Protein AF-A0A1X2FJM4-F1 (afdb_monomer)

Secondary structure (DSSP, 8-state):
-HHHHHTT--HHHHHHHTT--HHHHHHHHHHTT--THHHHHHHHHHHHHHHHHHHHHHHHH---HHHHHHHHHHHH-TTS-HHHHHHHSSS---HHHHHHHHHHHHHHHHHHHTTTS------------------PPP------------------

Nearest PDB structures (foldseek):
  8dy9-assembly1_I  TM=7.113E-01  e=1.008E-02  Streptomyces venezuelae
  2rn7-assembly1_A  TM=3.294E-01  e=8.136E+00  Shigella flexneri

Structure (mmCIF, N/CA/C/O backbone):
data_AF-A0A1X2FJM4-F1
#
_entry.id   AF-A0A1X2FJM4-F1
#
loop_
_atom_site.group_PDB
_atom_site.id
_atom_site.type_symbol
_atom_site.label_atom_id
_atom_site.label_alt_id
_atom_site.label_comp_id
_atom_site.label_asym_id
_atom_site.label_entity_id
_atom_site.label_seq_id
_atom_site.pdbx_PDB_ins_code
_atom_site.Cartn_x
_atom_site.Cartn_y
_atom_site.Cartn_z
_atom_site.occupancy
_atom_site.B_iso_or_equiv
_atom_site.auth_seq_id
_atom_site.auth_comp_id
_atom_site.auth_asym_id
_atom_site.auth_atom_id
_atom_site.pdbx_PDB_model_num
ATOM 1 N N . MET A 1 1 ? 23.606 -12.110 -12.230 1.00 69.31 1 MET A N 1
ATOM 2 C CA . MET A 1 1 ? 22.850 -10.840 -12.335 1.00 69.31 1 MET A CA 1
ATOM 3 C C . MET A 1 1 ? 21.443 -11.066 -12.878 1.00 69.31 1 MET A C 1
ATOM 5 O O . MET A 1 1 ? 20.505 -10.653 -12.218 1.00 69.31 1 MET A O 1
ATOM 9 N N . TYR A 1 2 ? 21.285 -11.746 -14.020 1.00 72.81 2 TYR A N 1
ATOM 10 C CA . TYR A 1 2 ? 19.978 -12.058 -14.617 1.00 72.81 2 TYR A CA 1
ATOM 11 C C . TYR A 1 2 ? 19.104 -12.988 -13.753 1.00 72.81 2 TYR A C 1
ATOM 13 O O . TYR A 1 2 ? 18.036 -12.581 -13.318 1.00 72.81 2 TYR A O 1
ATOM 21 N N . HIS A 1 3 ? 19.635 -14.151 -13.362 1.00 78.44 3 HIS A N 1
ATOM 22 C CA . HIS A 1 3 ? 18.968 -15.087 -12.441 1.00 78.44 3 HIS A CA 1
ATOM 23 C C . HIS A 1 3 ? 18.538 -14.430 -11.112 1.00 78.44 3 HIS A C 1
ATOM 25 O O . HIS A 1 3 ? 17.567 -14.827 -10.480 1.00 78.44 3 HIS A O 1
ATOM 31 N N . GLU A 1 4 ? 19.255 -13.397 -10.658 1.00 78.69 4 GLU A N 1
ATOM 32 C CA . GLU A 1 4 ? 18.885 -12.667 -9.441 1.00 78.69 4 GLU A CA 1
ATOM 33 C C . GLU A 1 4 ? 17.671 -11.763 -9.645 1.00 78.69 4 GLU A C 1
ATOM 35 O O . GLU A 1 4 ? 16.835 -11.632 -8.753 1.00 78.69 4 GLU A O 1
ATOM 40 N N . TYR A 1 5 ? 17.573 -11.158 -10.825 1.00 76.50 5 TYR A N 1
ATOM 41 C CA . TYR A 1 5 ? 16.418 -10.371 -11.221 1.00 76.50 5 TYR A CA 1
ATOM 42 C C . TYR A 1 5 ? 15.185 -11.260 -11.409 1.00 76.50 5 TYR A C 1
ATOM 44 O O . TYR A 1 5 ? 14.123 -10.923 -10.893 1.00 76.50 5 TYR A O 1
ATOM 52 N N . GLU A 1 6 ? 15.344 -12.427 -12.042 1.00 73.75 6 GLU A N 1
ATOM 53 C CA . GLU A 1 6 ? 14.284 -13.442 -12.153 1.00 73.75 6 GLU A CA 1
ATOM 54 C C . GLU A 1 6 ? 13.845 -13.979 -10.785 1.00 73.75 6 GLU A C 1
ATOM 56 O O . GLU A 1 6 ? 12.656 -14.148 -10.546 1.00 73.75 6 GLU A O 1
ATOM 61 N N . SER A 1 7 ? 14.775 -14.136 -9.835 1.00 72.12 7 SER A N 1
ATOM 62 C CA . SER A 1 7 ? 14.447 -14.495 -8.445 1.00 72.12 7 SER A CA 1
ATOM 63 C C . SER A 1 7 ? 13.785 -13.365 -7.635 1.00 72.12 7 SER A C 1
ATOM 65 O O . SER A 1 7 ? 13.557 -13.513 -6.436 1.00 72.12 7 SER A O 1
ATOM 67 N N . GLY A 1 8 ? 13.503 -12.216 -8.260 1.00 69.19 8 GLY A N 1
ATOM 68 C CA . GLY A 1 8 ? 12.764 -11.106 -7.659 1.00 69.19 8 GLY A CA 1
ATOM 69 C C . GLY A 1 8 ? 13.606 -10.036 -6.955 1.00 69.19 8 GLY A C 1
ATOM 70 O O . GLY A 1 8 ? 13.024 -9.134 -6.343 1.00 69.19 8 GLY A O 1
ATOM 71 N N . ARG A 1 9 ? 14.947 -10.069 -7.038 1.00 77.75 9 ARG A N 1
ATOM 72 C CA . ARG A 1 9 ? 15.787 -9.003 -6.456 1.00 77.75 9 ARG A CA 1
ATOM 73 C C . ARG A 1 9 ? 15.637 -7.692 -7.213 1.00 77.75 9 ARG A C 1
ATOM 75 O O . ARG A 1 9 ? 15.537 -7.644 -8.440 1.00 77.75 9 ARG A O 1
ATOM 82 N N . THR A 1 10 ? 15.678 -6.590 -6.472 1.00 78.38 10 THR A N 1
ATOM 83 C CA . THR A 1 10 ? 15.557 -5.251 -7.046 1.00 78.38 10 THR A CA 1
ATOM 84 C C . THR A 1 10 ? 16.823 -4.839 -7.792 1.00 78.38 10 THR A C 1
ATOM 86 O O . THR A 1 10 ? 17.932 -5.246 -7.453 1.00 78.38 10 THR A O 1
ATOM 89 N N . ILE A 1 11 ? 16.681 -3.928 -8.759 1.00 80.75 11 ILE A N 1
ATOM 90 C CA . ILE A 1 11 ? 17.827 -3.282 -9.414 1.00 80.75 11 ILE A CA 1
ATOM 91 C C . ILE A 1 11 ? 18.768 -2.650 -8.380 1.00 80.75 11 ILE A C 1
ATOM 93 O O . ILE A 1 11 ? 19.976 -2.718 -8.560 1.00 80.75 11 ILE A O 1
ATOM 97 N N . ALA A 1 12 ? 18.243 -2.087 -7.285 1.00 79.12 12 ALA A N 1
ATOM 98 C CA . ALA A 1 12 ? 19.047 -1.495 -6.218 1.00 79.12 12 ALA A CA 1
ATOM 99 C C . ALA A 1 12 ? 19.814 -2.544 -5.391 1.00 79.12 12 ALA A C 1
ATOM 101 O O . ALA A 1 12 ? 20.960 -2.315 -5.016 1.00 79.12 12 ALA A O 1
ATOM 102 N N . GLU A 1 13 ? 19.213 -3.702 -5.124 1.00 81.56 13 GLU A N 1
ATOM 103 C CA . GLU A 1 13 ? 19.857 -4.820 -4.419 1.00 81.56 13 GLU A CA 1
ATOM 104 C C . GLU A 1 13 ? 20.921 -5.485 -5.284 1.00 81.56 13 GLU A C 1
ATOM 106 O O . GLU A 1 13 ? 22.024 -5.755 -4.814 1.00 81.56 13 GLU A O 1
ATOM 111 N N . ILE A 1 14 ? 20.614 -5.689 -6.564 1.00 86.62 14 ILE A N 1
ATOM 112 C CA . ILE A 1 14 ? 21.559 -6.182 -7.563 1.00 86.62 14 ILE A CA 1
ATOM 113 C C . ILE A 1 14 ? 22.710 -5.177 -7.703 1.00 86.62 14 ILE A C 1
ATOM 115 O O . ILE A 1 14 ? 23.875 -5.557 -7.628 1.00 86.62 14 ILE A O 1
ATOM 119 N N . ALA A 1 15 ? 22.405 -3.885 -7.822 1.00 88.31 15 ALA A N 1
ATOM 120 C CA . ALA A 1 15 ? 23.393 -2.812 -7.849 1.00 88.31 15 ALA A CA 1
ATOM 121 C C . ALA A 1 15 ? 24.293 -2.843 -6.607 1.00 88.31 15 ALA A C 1
ATOM 123 O O . ALA A 1 15 ? 25.513 -2.834 -6.740 1.00 88.31 15 ALA A O 1
ATOM 124 N N . ARG A 1 16 ? 23.720 -2.997 -5.409 1.00 89.38 16 ARG A N 1
ATOM 125 C CA . ARG A 1 16 ? 24.480 -3.107 -4.158 1.00 89.38 16 ARG A CA 1
ATOM 126 C C . ARG A 1 16 ? 25.373 -4.349 -4.128 1.00 89.38 16 ARG A C 1
ATOM 128 O O . ARG A 1 16 ? 26.546 -4.233 -3.787 1.00 89.38 16 ARG A O 1
ATOM 135 N N . LYS A 1 17 ? 24.854 -5.517 -4.524 1.00 91.62 17 LYS A N 1
ATOM 136 C CA . LYS A 1 17 ? 25.622 -6.773 -4.554 1.00 91.62 17 LYS A CA 1
ATOM 137 C C . LYS A 1 17 ? 26.801 -6.699 -5.518 1.00 91.62 17 LYS A C 1
ATOM 139 O O . LYS A 1 17 ? 27.891 -7.151 -5.186 1.00 91.62 17 LYS A O 1
ATOM 144 N N . TYR A 1 18 ? 26.584 -6.126 -6.697 1.00 92.44 18 TYR A N 1
ATOM 145 C CA . TYR A 1 18 ? 27.604 -6.029 -7.738 1.00 92.44 18 TYR A CA 1
ATOM 146 C C . TYR A 1 18 ? 28.408 -4.722 -7.688 1.00 92.44 18 TYR A C 1
ATOM 148 O O . TYR A 1 18 ? 29.222 -4.494 -8.576 1.00 92.44 18 TYR A O 1
ATOM 156 N N . ARG A 1 19 ? 28.199 -3.875 -6.668 1.00 93.44 19 ARG A N 1
ATOM 157 C CA . ARG A 1 19 ? 28.830 -2.549 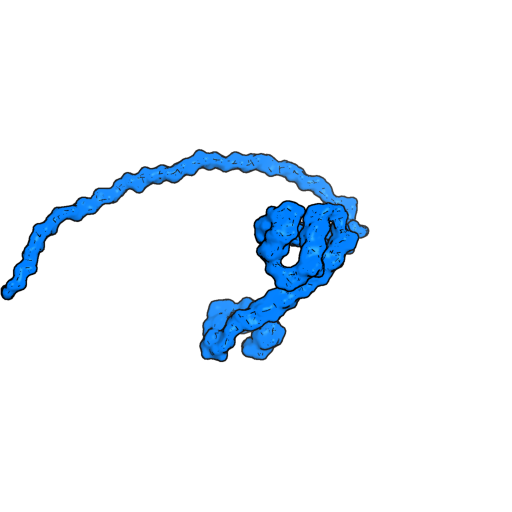-6.516 1.00 93.44 19 ARG A CA 1
ATOM 158 C C . ARG A 1 19 ? 28.698 -1.666 -7.767 1.00 93.44 19 ARG A C 1
ATOM 160 O O . ARG A 1 19 ? 29.632 -0.986 -8.174 1.00 93.44 19 ARG A O 1
ATOM 167 N N . LEU A 1 20 ? 27.522 -1.690 -8.383 1.00 91.69 20 LEU A N 1
ATOM 168 C CA . LEU A 1 20 ? 27.161 -0.871 -9.538 1.00 91.69 20 LEU A CA 1
ATOM 169 C C . LEU A 1 20 ? 26.158 0.206 -9.129 1.00 91.69 20 LEU A C 1
ATOM 171 O O . LEU A 1 20 ? 25.513 0.103 -8.088 1.00 91.69 20 LEU A O 1
ATOM 175 N N . SER A 1 21 ? 25.972 1.219 -9.976 1.00 88.31 21 SER A N 1
ATOM 176 C CA . SER A 1 21 ? 24.838 2.128 -9.819 1.00 88.31 21 SER A CA 1
ATOM 177 C C . SER A 1 21 ? 23.540 1.450 -10.295 1.00 88.31 21 SER A C 1
ATOM 179 O O . SER A 1 21 ? 23.563 0.666 -11.254 1.00 88.31 21 SER A O 1
ATOM 181 N N . PRO A 1 22 ? 22.377 1.759 -9.691 1.00 82.44 22 PRO A N 1
ATOM 182 C CA . PRO A 1 22 ? 21.084 1.258 -10.164 1.00 82.44 22 PRO A CA 1
ATOM 183 C C . PRO A 1 22 ? 20.824 1.584 -11.641 1.00 82.44 22 PRO A C 1
ATOM 185 O O . PRO A 1 22 ? 20.262 0.776 -12.377 1.00 82.44 22 PRO A O 1
ATOM 188 N N . GLN A 1 23 ? 21.296 2.745 -12.099 1.00 80.12 23 GLN A N 1
ATOM 189 C CA . GLN A 1 23 ? 21.163 3.182 -13.485 1.00 80.12 23 GLN A CA 1
ATOM 190 C C . GLN A 1 23 ? 21.989 2.312 -14.448 1.00 80.12 23 GLN A C 1
ATOM 192 O O . GLN A 1 23 ? 21.503 1.965 -15.524 1.00 80.12 23 GLN A O 1
ATOM 197 N N . ALA A 1 24 ? 23.195 1.888 -14.049 1.00 86.69 24 ALA A N 1
ATOM 198 C CA . ALA A 1 24 ? 24.035 0.987 -14.839 1.00 86.69 24 ALA A CA 1
ATOM 199 C C . ALA A 1 24 ? 23.421 -0.416 -14.958 1.00 86.69 24 ALA A C 1
ATOM 201 O O . ALA A 1 24 ? 23.442 -1.021 -16.031 1.00 86.69 24 ALA A O 1
ATOM 202 N N . VAL A 1 25 ? 22.820 -0.921 -13.878 1.00 84.94 25 VAL A N 1
ATOM 203 C CA . VAL A 1 25 ? 22.093 -2.199 -13.898 1.00 84.94 25 VAL A CA 1
ATOM 204 C C . VAL A 1 25 ? 20.852 -2.100 -14.795 1.00 84.94 25 VAL A C 1
ATOM 206 O O . VAL A 1 25 ? 20.649 -2.960 -15.649 1.00 84.94 25 VAL A O 1
ATOM 209 N N . ALA A 1 26 ? 20.078 -1.013 -14.695 1.00 82.00 26 ALA A N 1
ATOM 210 C CA . ALA A 1 26 ? 18.927 -0.767 -15.566 1.00 82.00 26 ALA A CA 1
ATOM 211 C C . ALA A 1 26 ? 19.321 -0.641 -17.050 1.00 82.00 26 ALA A C 1
ATOM 213 O O . ALA A 1 26 ? 18.634 -1.166 -17.923 1.00 82.00 26 ALA A O 1
ATOM 214 N N . ALA A 1 27 ? 20.437 0.028 -17.357 1.00 84.00 27 ALA A N 1
ATOM 215 C CA . ALA A 1 27 ? 20.965 0.120 -18.717 1.00 84.00 27 ALA A CA 1
ATOM 216 C C . ALA A 1 27 ? 21.355 -1.258 -19.275 1.00 84.00 27 ALA A C 1
ATOM 218 O O . ALA A 1 27 ? 21.004 -1.575 -20.411 1.00 84.00 27 ALA A O 1
ATOM 219 N N . ARG A 1 28 ? 22.006 -2.106 -18.466 1.00 88.00 28 ARG A N 1
ATOM 220 C CA . ARG A 1 28 ? 22.341 -3.485 -18.853 1.00 88.00 28 ARG A CA 1
ATOM 221 C C . ARG A 1 28 ? 21.096 -4.332 -19.101 1.00 88.00 28 ARG A C 1
ATOM 223 O O . ARG A 1 28 ? 21.067 -5.070 -20.075 1.00 88.00 28 ARG A O 1
ATOM 230 N N . PHE A 1 29 ? 20.058 -4.195 -18.278 1.00 84.62 29 PHE A N 1
ATOM 231 C CA . PHE A 1 29 ? 18.811 -4.947 -18.462 1.00 84.62 29 PHE A CA 1
ATOM 232 C C . PHE A 1 29 ? 18.046 -4.494 -19.706 1.00 84.62 29 PHE A C 1
ATOM 234 O O . PHE A 1 29 ? 17.597 -5.340 -20.473 1.00 84.62 29 PHE A O 1
ATOM 241 N N . ARG A 1 30 ? 18.013 -3.185 -19.988 1.00 81.69 30 ARG A N 1
ATOM 242 C CA . ARG A 1 30 ? 17.465 -2.659 -21.249 1.00 81.69 30 ARG A CA 1
ATOM 243 C C . ARG A 1 30 ? 18.212 -3.187 -22.474 1.00 81.69 30 ARG A C 1
ATOM 245 O O . ARG A 1 30 ? 17.572 -3.582 -23.439 1.00 81.69 30 ARG A O 1
ATOM 252 N N . LYS A 1 31 ? 19.547 -3.253 -22.421 1.00 83.56 31 LYS A N 1
ATOM 253 C CA . LYS A 1 31 ? 20.369 -3.809 -23.512 1.00 83.56 31 LYS A CA 1
ATOM 254 C C . LYS A 1 31 ? 20.100 -5.300 -23.761 1.00 83.56 31 LYS A C 1
ATOM 256 O O . LYS A 1 31 ? 20.270 -5.762 -24.880 1.00 83.56 31 LYS A O 1
ATOM 261 N N . LEU A 1 32 ? 19.667 -6.032 -22.735 1.00 82.50 32 LEU A N 1
ATOM 262 C CA . LEU A 1 32 ? 19.278 -7.444 -22.818 1.00 82.50 32 LEU A CA 1
ATOM 263 C C . LEU A 1 32 ? 17.799 -7.647 -23.205 1.00 82.50 32 LEU A C 1
ATOM 265 O O . LEU A 1 32 ? 17.321 -8.774 -23.168 1.00 82.50 32 LEU A O 1
ATOM 269 N N . GLY A 1 33 ? 17.061 -6.580 -23.538 1.00 76.88 33 GLY A N 1
ATOM 270 C CA . GLY A 1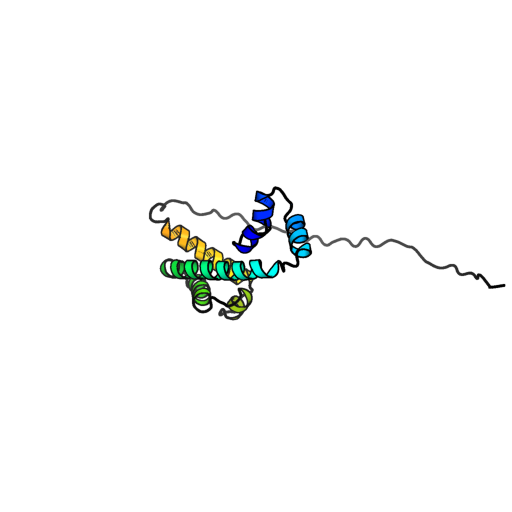 33 ? 15.639 -6.663 -23.895 1.00 76.88 33 GLY A CA 1
ATOM 271 C C . GLY A 1 33 ? 14.705 -6.925 -22.709 1.00 76.88 33 GLY A C 1
ATOM 272 O O . GLY A 1 33 ? 13.530 -7.221 -22.898 1.00 76.88 33 GLY A O 1
ATOM 273 N N . LEU A 1 34 ? 15.201 -6.806 -21.475 1.00 71.69 34 LEU A N 1
ATOM 274 C CA . LEU A 1 34 ? 14.417 -7.071 -20.275 1.00 71.69 34 LEU A CA 1
ATOM 275 C C . LEU A 1 34 ? 13.642 -5.823 -19.881 1.00 71.69 34 LEU A C 1
ATOM 277 O O . LEU A 1 34 ? 14.211 -4.808 -19.461 1.00 71.69 34 LEU A O 1
ATOM 281 N N . ALA A 1 35 ? 12.320 -5.910 -19.989 1.00 64.19 35 ALA A N 1
ATOM 282 C CA . ALA A 1 35 ? 11.437 -4.867 -19.515 1.00 64.19 35 ALA A CA 1
ATOM 283 C C . ALA A 1 35 ? 11.506 -4.817 -17.981 1.00 64.19 35 ALA A C 1
ATOM 285 O O . ALA A 1 35 ? 10.987 -5.685 -17.281 1.00 64.19 35 ALA A O 1
ATOM 286 N N . VAL A 1 36 ? 12.134 -3.760 -17.449 1.00 62.97 36 VAL A N 1
ATOM 287 C CA . VAL A 1 36 ? 12.273 -3.496 -16.001 1.00 62.97 36 VAL A CA 1
ATOM 288 C C . VAL A 1 36 ? 10.914 -3.494 -15.269 1.00 62.97 36 VAL A C 1
ATOM 290 O O . VAL A 1 36 ? 10.851 -3.653 -14.048 1.00 62.97 36 VAL A O 1
ATOM 293 N N . THR A 1 37 ? 9.825 -3.351 -16.023 1.00 61.59 37 THR A N 1
ATOM 294 C CA . THR A 1 37 ? 8.432 -3.404 -15.585 1.00 61.59 37 THR A CA 1
ATOM 295 C C . THR A 1 37 ? 8.023 -4.766 -15.019 1.00 61.59 37 THR A C 1
ATOM 297 O O . THR A 1 37 ? 7.334 -4.780 -14.005 1.00 61.59 37 THR A O 1
ATOM 300 N N . ALA A 1 38 ? 8.498 -5.896 -15.558 1.00 54.00 38 ALA A N 1
ATOM 301 C CA . ALA A 1 38 ? 8.042 -7.232 -15.147 1.00 54.00 38 ALA A CA 1
ATOM 302 C C . ALA A 1 38 ? 8.361 -7.551 -13.672 1.00 54.00 38 ALA A C 1
ATOM 304 O O . ALA A 1 38 ? 7.471 -7.903 -12.898 1.00 54.00 38 ALA A O 1
ATOM 305 N N . ALA A 1 39 ? 9.599 -7.315 -13.220 1.00 54.41 39 ALA A N 1
ATOM 306 C CA . ALA A 1 39 ? 9.933 -7.499 -11.803 1.00 54.41 39 ALA A CA 1
ATOM 307 C C . ALA A 1 39 ? 9.373 -6.392 -10.893 1.00 54.41 39 ALA A C 1
ATOM 309 O O . ALA A 1 39 ? 9.398 -6.541 -9.671 1.00 54.41 39 ALA A O 1
ATOM 310 N N . ASN A 1 40 ? 8.923 -5.256 -11.440 1.00 56.91 40 ASN A N 1
ATOM 311 C CA . ASN A 1 40 ? 8.167 -4.265 -10.669 1.00 56.91 40 ASN A CA 1
ATOM 312 C C . ASN A 1 40 ? 6.726 -4.745 -10.444 1.00 56.91 40 ASN A C 1
ATOM 314 O O . ASN A 1 40 ? 6.207 -4.539 -9.350 1.00 56.91 40 ASN A O 1
ATOM 318 N N . THR A 1 41 ? 6.120 -5.430 -11.419 1.00 56.31 41 THR A N 1
ATOM 319 C CA . THR A 1 41 ? 4.783 -6.034 -11.308 1.00 56.31 41 THR A CA 1
ATOM 320 C C . THR A 1 41 ? 4.742 -7.090 -10.207 1.00 56.31 41 THR A C 1
ATOM 322 O O . THR A 1 41 ? 4.033 -6.884 -9.222 1.00 56.31 41 THR A O 1
ATOM 325 N N . VAL A 1 42 ? 5.611 -8.108 -10.272 1.00 58.50 42 VAL A N 1
ATOM 326 C CA . VAL A 1 42 ? 5.704 -9.182 -9.257 1.00 58.50 42 VAL A CA 1
ATOM 327 C C . VAL A 1 42 ? 5.964 -8.619 -7.852 1.00 58.50 42 VAL A C 1
ATOM 329 O O . VAL A 1 42 ? 5.433 -9.092 -6.850 1.00 58.50 42 VAL A O 1
ATOM 332 N N . ARG A 1 43 ? 6.762 -7.548 -7.739 1.00 56.97 43 ARG A N 1
ATOM 333 C CA . ARG A 1 43 ? 7.003 -6.879 -6.449 1.00 56.97 43 ARG A CA 1
ATOM 334 C C . ARG A 1 43 ? 5.830 -6.033 -5.978 1.00 56.97 43 ARG A C 1
ATOM 336 O O . ARG A 1 43 ? 5.601 -5.964 -4.775 1.00 56.97 43 ARG A O 1
ATOM 343 N N . SER A 1 44 ? 5.112 -5.379 -6.887 1.00 62.47 44 SER A N 1
ATOM 344 C CA . SER A 1 44 ? 3.900 -4.644 -6.535 1.00 62.47 44 SER A CA 1
ATOM 345 C C . SER A 1 44 ? 2.831 -5.597 -6.006 1.00 62.47 44 SER A C 1
ATOM 347 O O . SER A 1 44 ? 2.213 -5.287 -4.996 1.00 62.47 44 SER A O 1
ATOM 349 N N . GLU A 1 45 ? 2.707 -6.788 -6.592 1.00 62.69 45 GLU A N 1
ATOM 350 C CA . GLU A 1 45 ? 1.826 -7.863 -6.129 1.00 62.69 45 GLU A CA 1
ATOM 351 C C . GLU A 1 45 ? 2.257 -8.372 -4.752 1.00 62.69 45 GLU A C 1
ATOM 353 O O . GLU A 1 45 ? 1.490 -8.273 -3.798 1.00 62.69 45 GLU A O 1
ATOM 358 N N . ASN A 1 46 ? 3.526 -8.760 -4.587 1.00 65.81 46 ASN A N 1
ATOM 359 C CA . ASN A 1 46 ? 4.056 -9.194 -3.290 1.00 65.81 46 ASN A CA 1
ATOM 360 C C . ASN A 1 46 ? 3.935 -8.112 -2.199 1.00 65.81 46 ASN A C 1
ATOM 362 O O . ASN A 1 46 ? 3.664 -8.409 -1.034 1.00 65.81 46 ASN A O 1
ATOM 366 N N . GLY A 1 47 ? 4.124 -6.840 -2.559 1.00 69.06 47 GLY A N 1
ATOM 367 C CA . GLY A 1 47 ? 3.931 -5.700 -1.664 1.00 69.06 47 GLY A CA 1
ATOM 368 C C . GLY A 1 47 ? 2.467 -5.505 -1.270 1.00 69.06 47 GLY A C 1
ATOM 369 O O . GLY A 1 47 ? 2.191 -5.185 -0.112 1.00 69.06 47 GLY A O 1
ATOM 370 N N . ARG A 1 48 ? 1.526 -5.745 -2.195 1.00 74.50 48 ARG A N 1
ATOM 371 C CA . ARG A 1 48 ? 0.087 -5.718 -1.905 1.00 74.50 48 ARG A CA 1
ATOM 372 C C . ARG A 1 48 ? -0.308 -6.853 -0.966 1.00 74.50 48 ARG A C 1
ATOM 374 O O . ARG A 1 48 ? -0.958 -6.575 0.037 1.00 74.50 48 ARG A O 1
ATOM 381 N N . SER A 1 49 ? 0.153 -8.078 -1.217 1.00 75.12 49 SER A N 1
ATOM 382 C CA . SER A 1 49 ? -0.142 -9.240 -0.367 1.00 75.12 49 SER A CA 1
ATOM 383 C C . SER A 1 49 ? 0.374 -9.051 1.059 1.00 75.12 49 SER A C 1
ATOM 385 O O . SER A 1 49 ? -0.369 -9.265 2.014 1.00 75.12 49 SER A O 1
ATOM 387 N N . ARG A 1 50 ? 1.611 -8.557 1.224 1.00 78.56 50 ARG A N 1
ATOM 388 C CA . ARG A 1 50 ? 2.170 -8.243 2.553 1.00 78.56 50 ARG A CA 1
ATOM 389 C C . ARG A 1 50 ? 1.370 -7.165 3.281 1.00 78.56 50 ARG A C 1
ATOM 391 O O . ARG A 1 50 ? 1.127 -7.294 4.474 1.00 78.56 50 ARG A O 1
ATOM 398 N N . GLN A 1 51 ? 0.950 -6.115 2.574 1.00 81.25 51 GLN A N 1
ATOM 399 C CA . GLN A 1 51 ? 0.110 -5.073 3.167 1.00 81.25 51 GLN A CA 1
ATOM 400 C C . GLN A 1 51 ? -1.276 -5.584 3.553 1.00 81.25 51 GLN A C 1
ATOM 402 O O . GLN A 1 51 ? -1.798 -5.143 4.569 1.00 81.25 51 GLN A O 1
ATOM 407 N N . CYS A 1 52 ? -1.866 -6.489 2.771 1.00 84.50 52 CYS A N 1
ATOM 408 C CA . CYS A 1 52 ? -3.158 -7.087 3.092 1.00 84.50 52 CYS A CA 1
ATOM 409 C C . CYS A 1 52 ? -3.061 -7.964 4.348 1.00 84.50 52 CYS A C 1
ATOM 411 O O . CYS A 1 52 ? -3.830 -7.770 5.284 1.00 84.50 52 CYS A O 1
ATOM 413 N N . ALA A 1 53 ? -2.053 -8.840 4.422 1.00 83.88 53 ALA A N 1
ATOM 414 C CA . ALA A 1 53 ? -1.813 -9.673 5.600 1.00 83.88 53 ALA A CA 1
ATOM 415 C C . ALA A 1 53 ? -1.552 -8.829 6.862 1.00 83.88 53 ALA A C 1
ATOM 417 O O . ALA A 1 53 ? -2.155 -9.061 7.907 1.00 83.88 53 ALA A O 1
ATOM 418 N N . ALA A 1 54 ? -0.711 -7.794 6.757 1.00 84.38 54 ALA A N 1
ATOM 419 C CA . ALA A 1 54 ? -0.464 -6.876 7.867 1.00 84.38 54 ALA A CA 1
ATOM 420 C C . ALA A 1 54 ? -1.728 -6.092 8.262 1.00 84.38 54 ALA A C 1
ATOM 422 O O . ALA A 1 54 ? -1.965 -5.864 9.444 1.00 84.38 54 ALA A O 1
ATOM 423 N N . ALA A 1 55 ? -2.566 -5.708 7.294 1.00 85.56 55 ALA A N 1
ATOM 424 C CA . ALA A 1 55 ? -3.819 -5.017 7.573 1.00 85.56 55 ALA A CA 1
ATOM 425 C C . ALA A 1 55 ? -4.840 -5.917 8.286 1.00 85.56 55 ALA A C 1
ATOM 427 O O . ALA A 1 55 ? -5.501 -5.452 9.209 1.00 85.56 55 ALA A O 1
ATOM 428 N N . GLN A 1 56 ? -4.929 -7.199 7.914 1.00 86.75 56 GLN A N 1
ATOM 429 C CA . GLN A 1 56 ? -5.768 -8.184 8.609 1.00 86.75 56 GLN A CA 1
ATOM 430 C C . GLN A 1 56 ? -5.360 -8.334 10.076 1.00 86.75 56 GLN A C 1
ATOM 432 O O . GLN A 1 56 ? -6.217 -8.287 10.954 1.00 86.75 56 GLN A O 1
ATOM 437 N N . LEU A 1 57 ? -4.056 -8.444 10.349 1.00 84.31 57 LEU A N 1
ATOM 438 C CA . LEU A 1 57 ? -3.543 -8.486 11.720 1.00 84.31 57 LEU A CA 1
ATOM 439 C C . LEU A 1 57 ? -3.811 -7.170 12.463 1.00 84.31 57 LEU A C 1
ATOM 441 O O . LEU A 1 57 ? -4.226 -7.180 13.614 1.00 84.31 57 LEU A O 1
ATOM 445 N N . ALA A 1 58 ? -3.640 -6.024 11.806 1.00 86.38 58 ALA A N 1
ATOM 446 C CA . ALA A 1 58 ? -3.868 -4.727 12.436 1.00 86.38 58 ALA A CA 1
ATOM 447 C C . ALA A 1 58 ? -5.344 -4.455 12.774 1.00 86.38 58 ALA A C 1
ATOM 449 O O . ALA A 1 58 ? -5.622 -3.680 13.692 1.00 86.38 58 ALA A O 1
ATOM 450 N N . LEU A 1 59 ? -6.299 -5.082 12.076 1.00 86.88 59 LEU A N 1
ATOM 451 C CA . LEU A 1 59 ? -7.731 -4.920 12.351 1.00 86.88 59 LEU A CA 1
ATOM 452 C C . LEU A 1 59 ? -8.161 -5.467 13.708 1.00 86.88 59 LEU A C 1
ATOM 454 O O . LEU A 1 59 ? -9.147 -4.977 14.260 1.00 86.88 59 LEU A O 1
ATOM 458 N N . THR A 1 60 ? -7.453 -6.458 14.246 1.00 84.25 60 THR A N 1
ATOM 459 C CA . THR A 1 60 ? -7.770 -7.021 15.564 1.00 84.25 60 THR A CA 1
ATOM 460 C C . THR A 1 60 ? -7.253 -6.132 16.694 1.00 84.25 60 THR A C 1
ATOM 462 O O . THR A 1 60 ? -7.897 -6.040 17.733 1.00 84.25 60 THR A O 1
ATOM 465 N N . ALA A 1 61 ? -6.142 -5.422 16.473 1.00 81.94 61 ALA A N 1
ATOM 466 C CA . ALA A 1 61 ? -5.532 -4.521 17.453 1.00 81.94 61 ALA A CA 1
ATOM 467 C C . ALA A 1 61 ? -6.074 -3.078 17.396 1.00 81.94 61 ALA A C 1
ATOM 469 O O . ALA A 1 61 ? -6.011 -2.344 18.380 1.00 81.94 61 ALA A O 1
ATOM 470 N N . THR A 1 62 ? -6.596 -2.635 16.247 1.00 83.00 62 THR A N 1
ATOM 471 C CA . THR A 1 62 ? -7.004 -1.235 16.055 1.00 83.00 62 THR A CA 1
ATOM 472 C C . THR A 1 62 ? -8.439 -0.992 16.522 1.00 83.00 62 THR A C 1
ATOM 474 O O . THR A 1 62 ? -9.393 -1.518 15.943 1.00 83.00 62 THR A O 1
ATOM 477 N N . THR A 1 63 ? -8.603 -0.106 17.506 1.00 83.19 63 THR A N 1
ATOM 478 C CA . THR A 1 63 ? -9.909 0.341 18.032 1.00 83.19 63 THR A CA 1
ATOM 479 C C . THR A 1 63 ? -10.393 1.667 17.433 1.00 83.19 63 THR A C 1
ATOM 481 O O . THR A 1 63 ? -11.580 1.970 17.491 1.00 83.19 63 THR A O 1
ATOM 484 N N . VAL A 1 64 ? -9.503 2.453 16.814 1.00 87.44 64 VAL A N 1
ATOM 485 C CA . VAL A 1 64 ? -9.829 3.772 16.241 1.00 87.44 64 VAL A CA 1
ATOM 486 C C . VAL A 1 64 ? -10.646 3.624 14.944 1.00 87.44 64 VAL A C 1
ATOM 488 O O . VAL A 1 64 ? -10.099 3.105 13.965 1.00 87.44 64 VAL A O 1
ATOM 491 N N . PRO A 1 65 ? -11.894 4.137 14.867 1.00 84.56 65 PRO A N 1
ATOM 492 C CA . PRO A 1 65 ? -12.792 3.913 13.726 1.00 84.56 65 PRO A CA 1
ATOM 493 C C . PRO A 1 65 ? -12.218 4.358 12.375 1.00 84.56 65 PRO A C 1
ATOM 495 O O . PRO A 1 65 ? -12.262 3.611 11.402 1.00 84.56 65 PRO A O 1
ATOM 498 N N . GLU A 1 66 ? -11.589 5.536 12.318 1.00 87.44 66 GLU A N 1
ATOM 499 C CA . GLU A 1 66 ? -10.998 6.059 11.075 1.00 87.44 66 GLU A CA 1
ATOM 500 C C . GLU A 1 66 ? -9.851 5.193 10.539 1.00 87.44 66 GLU A C 1
ATOM 502 O O . GLU A 1 66 ? -9.619 5.118 9.333 1.00 87.44 66 GLU A O 1
ATOM 507 N N . LEU A 1 67 ? -9.085 4.568 11.436 1.00 88.06 67 LEU A N 1
ATOM 508 C CA . LEU A 1 67 ? -7.967 3.706 11.057 1.00 88.06 67 LEU A CA 1
ATOM 509 C C . LEU A 1 67 ? -8.460 2.318 10.661 1.00 88.06 67 LEU A C 1
ATOM 511 O O . LEU A 1 67 ? -7.937 1.741 9.709 1.00 88.06 67 LEU A O 1
ATOM 515 N N . ARG A 1 68 ? -9.502 1.826 11.338 1.00 90.19 68 ARG A N 1
ATOM 516 C CA . ARG A 1 68 ? -10.195 0.593 10.963 1.00 90.19 68 ARG A CA 1
ATOM 517 C C . ARG A 1 68 ? -10.775 0.677 9.556 1.00 90.19 68 ARG A C 1
ATOM 519 O O . ARG A 1 68 ? -10.506 -0.223 8.775 1.00 90.19 68 ARG A O 1
ATOM 526 N N . ALA A 1 69 ? -11.448 1.771 9.195 1.00 89.56 69 ALA A N 1
ATOM 527 C CA . ALA A 1 69 ? -12.035 1.941 7.860 1.00 89.56 69 ALA A CA 1
ATOM 528 C C . ALA A 1 69 ? -10.994 1.817 6.726 1.00 89.56 69 ALA A C 1
ATOM 530 O O . ALA A 1 69 ? -11.221 1.158 5.712 1.00 89.56 69 ALA A O 1
ATOM 531 N N . VAL A 1 70 ? -9.802 2.395 6.918 1.00 91.25 70 VAL A N 1
ATOM 532 C CA . VAL A 1 70 ? -8.690 2.303 5.954 1.00 91.25 70 VAL A CA 1
ATOM 533 C C . VAL A 1 70 ? -8.120 0.881 5.876 1.00 91.25 70 VAL A C 1
ATOM 535 O O . VAL A 1 70 ? -7.768 0.406 4.795 1.00 91.25 70 VAL A O 1
ATOM 538 N N . LEU A 1 71 ? -8.016 0.188 7.011 1.00 91.19 71 LEU A N 1
ATOM 539 C CA . LEU A 1 71 ? -7.568 -1.203 7.053 1.00 91.19 71 LEU A CA 1
ATOM 540 C C . LEU A 1 71 ? -8.595 -2.144 6.400 1.00 91.19 71 LEU A C 1
ATOM 542 O O . LEU A 1 71 ? -8.217 -2.986 5.589 1.00 91.19 71 LEU A O 1
ATOM 546 N N . GLU A 1 72 ? -9.884 -1.961 6.687 1.00 91.69 72 GLU A N 1
ATOM 547 C CA . GLU A 1 72 ? -10.997 -2.729 6.120 1.00 91.69 72 GLU A CA 1
ATOM 548 C C . GLU A 1 72 ? -11.035 -2.600 4.598 1.00 91.69 72 GLU A C 1
ATOM 550 O O . GLU A 1 72 ? -11.051 -3.617 3.908 1.00 91.69 72 GLU A O 1
ATOM 555 N N . LEU A 1 73 ? -10.930 -1.382 4.058 1.00 91.31 73 LEU A N 1
ATOM 556 C CA . LEU A 1 73 ? -10.851 -1.166 2.609 1.00 91.31 73 LEU A CA 1
ATOM 557 C C . LEU A 1 73 ? -9.664 -1.893 1.978 1.00 91.31 73 LEU A C 1
ATOM 559 O O . LEU A 1 73 ? -9.788 -2.454 0.887 1.00 91.31 73 LEU A O 1
ATOM 563 N N . ARG A 1 74 ? -8.515 -1.928 2.664 1.00 92.38 74 ARG A N 1
ATOM 564 C CA . ARG A 1 74 ? -7.335 -2.634 2.162 1.00 92.38 74 ARG A CA 1
ATOM 565 C C . ARG A 1 74 ? -7.530 -4.150 2.118 1.00 92.38 74 ARG A C 1
ATOM 567 O O . ARG A 1 74 ? -7.016 -4.783 1.199 1.00 92.38 74 ARG A O 1
ATOM 574 N N . VAL A 1 75 ? -8.251 -4.707 3.089 1.00 90.56 75 VAL A N 1
ATOM 575 C CA . VAL A 1 75 ? -8.555 -6.143 3.174 1.00 90.56 75 VAL A CA 1
ATOM 576 C C . VAL A 1 75 ? -9.655 -6.546 2.193 1.00 90.56 75 VAL A C 1
ATOM 578 O O . VAL A 1 75 ? -9.534 -7.578 1.540 1.00 90.56 75 VAL A O 1
ATOM 581 N N . GLN A 1 76 ? -10.698 -5.727 2.047 1.00 89.81 76 GLN A N 1
ATOM 582 C CA . GLN A 1 76 ? -11.808 -5.974 1.120 1.00 89.81 76 GLN A CA 1
ATOM 583 C C . GLN A 1 76 ? -11.383 -5.842 -0.347 1.00 89.81 76 GLN A C 1
ATOM 585 O O . GLN A 1 76 ? -11.949 -6.493 -1.225 1.00 89.81 76 GLN A O 1
ATOM 590 N N . HIS A 1 77 ? -10.384 -5.002 -0.625 1.00 87.81 77 HIS A N 1
ATOM 591 C CA . HIS A 1 77 ? -9.911 -4.721 -1.976 1.00 87.81 77 HIS A CA 1
ATOM 592 C C . HIS A 1 77 ? -8.376 -4.812 -2.076 1.00 87.81 77 HIS A C 1
ATOM 594 O O . HIS A 1 77 ? -7.689 -3.794 -2.231 1.00 87.81 77 HIS A O 1
ATOM 600 N N . PRO A 1 78 ? -7.808 -6.031 -2.009 1.00 84.44 78 PRO A N 1
ATOM 601 C CA . PRO A 1 78 ? -6.357 -6.239 -2.016 1.00 84.44 78 PRO A CA 1
ATOM 602 C C . PRO A 1 78 ? -5.693 -5.811 -3.335 1.00 84.44 78 PRO A C 1
ATOM 604 O O . PRO A 1 78 ? -4.537 -5.366 -3.338 1.00 84.44 78 PRO A O 1
ATOM 607 N N . ASP A 1 79 ? -6.437 -5.877 -4.438 1.00 80.81 79 ASP A N 1
ATOM 608 C CA . ASP A 1 79 ? -5.921 -5.622 -5.785 1.00 80.81 79 ASP A CA 1
ATOM 609 C C . ASP A 1 79 ? -6.031 -4.159 -6.219 1.00 80.81 79 ASP A C 1
ATOM 611 O O . ASP A 1 79 ? -5.336 -3.735 -7.144 1.00 80.81 79 ASP A O 1
ATOM 615 N N . LEU A 1 80 ? -6.853 -3.363 -5.526 1.00 84.12 80 LEU A N 1
ATOM 616 C CA . LEU A 1 80 ? -7.013 -1.950 -5.847 1.00 84.12 80 LEU A CA 1
ATOM 617 C C . LEU A 1 80 ? -5.746 -1.156 -5.529 1.00 84.12 80 LEU A C 1
ATOM 619 O O . LEU A 1 80 ? -5.014 -1.425 -4.566 1.00 84.12 80 LEU A O 1
ATOM 623 N N . THR A 1 81 ? -5.484 -0.138 -6.349 1.00 85.69 81 THR A N 1
ATOM 624 C CA . THR A 1 81 ? -4.368 0.767 -6.093 1.00 85.69 81 THR A CA 1
ATOM 625 C C . THR A 1 81 ? -4.674 1.658 -4.889 1.00 85.69 81 THR A C 1
ATOM 627 O O . THR A 1 81 ? -5.823 1.873 -4.514 1.00 85.69 81 THR A O 1
ATOM 630 N N . LEU A 1 82 ? -3.636 2.247 -4.288 1.00 85.88 82 LEU A N 1
ATOM 631 C CA . LEU A 1 82 ? -3.823 3.206 -3.190 1.00 85.88 82 LEU A CA 1
ATOM 632 C C . LEU A 1 82 ? -4.666 4.426 -3.593 1.00 85.88 82 LEU A C 1
ATOM 634 O O . LEU A 1 82 ? -5.247 5.058 -2.721 1.00 85.88 82 LEU A O 1
ATOM 638 N N . ALA A 1 83 ? -4.688 4.790 -4.880 1.00 85.31 83 ALA A N 1
ATOM 639 C CA . ALA A 1 83 ? -5.518 5.888 -5.364 1.00 85.31 83 ALA A CA 1
ATOM 640 C C . ALA A 1 83 ? -6.995 5.476 -5.405 1.00 85.31 83 ALA A C 1
ATOM 642 O O . ALA A 1 83 ? -7.836 6.202 -4.885 1.00 85.31 83 ALA A O 1
ATOM 643 N N . ASP A 1 84 ? -7.284 4.282 -5.927 1.00 87.19 84 ASP A N 1
ATOM 644 C CA . ASP A 1 84 ? -8.652 3.757 -6.020 1.00 87.19 84 ASP A CA 1
ATOM 645 C C . ASP A 1 84 ? -9.242 3.485 -4.631 1.00 87.19 84 ASP A C 1
ATOM 647 O O . ASP A 1 84 ? -10.393 3.813 -4.360 1.00 87.19 84 ASP A O 1
ATOM 651 N N . LEU A 1 85 ? -8.428 2.955 -3.711 1.00 89.50 85 LEU A N 1
ATOM 652 C CA . LEU A 1 85 ? -8.813 2.771 -2.310 1.00 89.50 85 LEU A CA 1
ATOM 653 C C . LEU A 1 85 ? -9.136 4.100 -1.620 1.00 89.50 85 LEU A C 1
ATOM 655 O O . LEU A 1 85 ? -10.094 4.181 -0.857 1.00 89.50 85 LEU A O 1
ATOM 659 N N . ALA A 1 86 ? -8.352 5.146 -1.894 1.00 89.56 86 ALA A N 1
ATOM 660 C CA . ALA A 1 86 ? -8.586 6.470 -1.331 1.00 89.56 86 ALA A CA 1
ATOM 661 C C . ALA A 1 86 ? -9.869 7.110 -1.884 1.00 89.56 86 ALA A C 1
ATOM 663 O O . ALA A 1 86 ? -10.610 7.729 -1.124 1.00 89.56 86 ALA A O 1
ATOM 664 N N . ALA A 1 87 ? -10.158 6.907 -3.172 1.00 90.19 87 ALA A N 1
ATOM 665 C CA . ALA A 1 87 ? -11.392 7.364 -3.805 1.00 90.19 87 ALA A CA 1
ATOM 666 C C . ALA A 1 87 ? -12.638 6.626 -3.284 1.00 90.19 87 ALA A C 1
ATOM 668 O O . ALA A 1 87 ? -13.709 7.218 -3.216 1.00 90.19 87 ALA A O 1
ATOM 669 N N . LYS A 1 88 ? -12.497 5.350 -2.900 1.00 90.38 88 LYS A N 1
ATOM 670 C CA . LYS A 1 88 ? -13.579 4.528 -2.335 1.00 90.38 88 LYS A CA 1
ATOM 671 C C . LYS A 1 88 ? -13.819 4.765 -0.838 1.00 90.38 88 LYS A C 1
ATOM 673 O O . LYS A 1 88 ? -14.818 4.299 -0.297 1.00 90.38 88 LYS A O 1
ATOM 678 N N . HIS A 1 89 ? -12.898 5.445 -0.161 1.00 90.38 89 HIS A N 1
ATOM 679 C CA . HIS A 1 89 ? -13.056 5.813 1.241 1.00 90.38 89 HIS A CA 1
ATOM 680 C C . HIS A 1 89 ? -14.204 6.819 1.408 1.00 90.38 89 HIS A C 1
ATOM 682 O O . HIS A 1 89 ? -14.395 7.674 0.550 1.00 90.38 89 HIS A O 1
ATOM 688 N N . ASP A 1 90 ? -14.933 6.741 2.521 1.00 84.56 90 ASP A N 1
ATOM 689 C CA . ASP A 1 90 ? -15.984 7.698 2.873 1.00 84.56 90 ASP A CA 1
ATOM 690 C C . ASP A 1 90 ? -15.612 8.439 4.173 1.00 84.56 90 ASP A C 1
ATOM 692 O O . ASP A 1 90 ? -15.449 7.794 5.214 1.00 84.56 90 ASP A O 1
ATOM 696 N N . PRO A 1 91 ? -15.375 9.766 4.141 1.00 85.56 91 PRO A N 1
ATOM 697 C CA . PRO A 1 91 ? -15.333 10.637 2.959 1.00 85.56 91 PRO A CA 1
ATOM 698 C C . PRO A 1 91 ? -14.120 10.349 2.046 1.00 85.56 91 PRO A C 1
ATOM 700 O O . PRO A 1 91 ? -13.106 9.842 2.547 1.00 85.56 91 PRO A O 1
ATOM 703 N N . PRO A 1 92 ? -14.169 10.703 0.741 1.00 87.31 92 PRO A N 1
ATOM 704 C CA . PRO A 1 92 ? -13.073 10.464 -0.198 1.00 87.31 92 PRO A CA 1
ATOM 705 C C . PRO A 1 92 ? -11.771 11.120 0.249 1.00 87.31 92 PRO A C 1
ATOM 707 O O . PRO A 1 92 ? -11.738 12.280 0.666 1.00 87.31 92 PRO A O 1
ATOM 710 N N . LEU A 1 93 ? -10.672 10.379 0.136 1.00 89.25 93 LEU A N 1
ATOM 711 C CA . LEU A 1 93 ? -9.346 10.839 0.527 1.00 89.25 93 LEU A CA 1
ATOM 712 C C . LEU A 1 93 ? -8.436 11.000 -0.684 1.00 89.25 93 LEU A C 1
ATOM 714 O O . LEU A 1 93 ? -8.580 10.350 -1.717 1.00 89.25 93 LEU A O 1
ATOM 718 N N . THR A 1 94 ? -7.399 11.816 -0.518 1.00 93.69 94 THR A N 1
ATOM 719 C CA . THR A 1 94 ? -6.256 11.780 -1.428 1.00 93.69 94 THR A CA 1
ATOM 720 C C . THR A 1 94 ? -5.414 10.529 -1.160 1.00 93.69 94 THR A C 1
ATOM 722 O O . THR A 1 94 ? -5.326 10.036 -0.030 1.00 93.69 94 THR A O 1
ATOM 725 N N . LYS A 1 95 ? -4.715 10.032 -2.188 1.00 91.25 95 LYS A N 1
ATOM 726 C CA . LYS A 1 95 ? -3.795 8.883 -2.073 1.00 91.25 95 LYS A CA 1
ATOM 727 C C . LYS A 1 95 ? -2.792 9.039 -0.919 1.00 91.25 95 LYS A C 1
ATOM 729 O O . LYS A 1 95 ? -2.492 8.071 -0.222 1.00 91.25 95 LYS A O 1
ATOM 734 N N . SER A 1 96 ? -2.249 10.244 -0.725 1.00 90.06 96 SER A N 1
ATOM 735 C CA . SER A 1 96 ? -1.272 10.541 0.332 1.00 90.06 96 SER A CA 1
ATOM 736 C C . SER A 1 96 ? -1.900 10.519 1.727 1.00 90.06 96 SER A C 1
ATOM 738 O O . SER A 1 96 ? -1.291 9.976 2.653 1.00 90.06 96 SER A O 1
ATOM 740 N N . ALA A 1 97 ? -3.120 11.041 1.882 1.00 89.19 97 ALA A N 1
ATOM 741 C CA . ALA A 1 97 ? -3.862 10.978 3.138 1.00 89.19 97 ALA A CA 1
ATOM 742 C C . ALA A 1 97 ? -4.197 9.528 3.517 1.00 89.19 97 ALA A C 1
ATOM 744 O O . ALA A 1 97 ? -3.915 9.107 4.641 1.00 89.19 97 ALA A O 1
ATOM 745 N N . TYR A 1 98 ? -4.696 8.741 2.558 1.00 92.62 98 TYR A N 1
ATOM 746 C CA . TYR A 1 98 ? -4.958 7.313 2.747 1.00 92.62 98 TYR A CA 1
ATOM 747 C C . TYR A 1 98 ? -3.694 6.559 3.175 1.00 92.62 98 TYR A C 1
ATOM 749 O O . TYR A 1 98 ? -3.694 5.853 4.183 1.00 92.62 98 TYR A O 1
ATOM 757 N N . TRP A 1 99 ?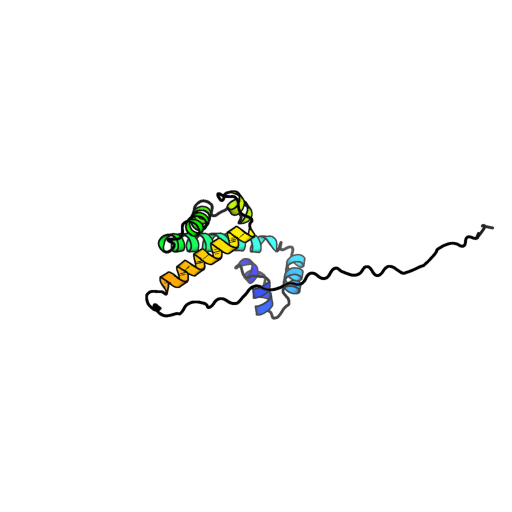 -2.579 6.761 2.463 1.00 90.69 99 TRP A N 1
ATOM 758 C CA . TRP A 1 99 ? -1.306 6.121 2.799 1.00 90.69 99 TRP A CA 1
ATOM 759 C C . TRP A 1 99 ? -0.808 6.489 4.202 1.00 90.69 99 TRP A C 1
ATOM 761 O O . TRP A 1 99 ? -0.315 5.632 4.936 1.00 90.69 99 TRP A O 1
ATOM 771 N N . SER A 1 100 ? -0.963 7.753 4.596 1.00 91.75 100 SER A N 1
ATOM 772 C CA . SER A 1 100 ? -0.541 8.233 5.914 1.00 91.75 100 SER A CA 1
ATOM 773 C C . SER A 1 100 ? -1.355 7.580 7.034 1.00 91.75 100 SER A C 1
ATOM 775 O O . SER A 1 100 ? -0.779 7.123 8.024 1.00 91.75 100 SER A O 1
ATOM 777 N N . ARG A 1 101 ? -2.678 7.462 6.850 1.00 91.25 101 ARG A N 1
ATOM 778 C CA . ARG A 1 101 ? -3.572 6.756 7.782 1.00 91.25 101 ARG A CA 1
ATOM 779 C C . ARG A 1 101 ? -3.251 5.266 7.856 1.00 91.25 101 ARG A C 1
ATOM 781 O O . ARG A 1 101 ? -3.077 4.752 8.957 1.00 91.25 101 ARG A O 1
ATOM 788 N N . LEU A 1 102 ? -3.072 4.601 6.712 1.00 89.62 102 LEU A N 1
ATOM 789 C CA . LEU A 1 102 ? -2.717 3.180 6.656 1.00 89.62 102 LEU A CA 1
ATOM 790 C C . LEU A 1 102 ? -1.402 2.908 7.398 1.00 89.62 102 LEU A C 1
ATOM 792 O O . LEU A 1 102 ? -1.323 2.002 8.220 1.00 89.62 102 LEU A O 1
ATOM 796 N N . ARG A 1 103 ? -0.375 3.733 7.171 1.00 90.50 103 ARG A N 1
ATOM 797 C CA . ARG A 1 103 ? 0.917 3.588 7.852 1.00 90.50 103 ARG A CA 1
ATOM 798 C C . ARG A 1 103 ? 0.807 3.797 9.361 1.00 90.50 103 ARG A C 1
ATOM 800 O O . ARG A 1 103 ? 1.500 3.112 10.109 1.00 90.50 103 ARG A O 1
ATOM 807 N N . ARG A 1 104 ? -0.029 4.739 9.808 1.00 88.38 104 ARG A N 1
ATOM 808 C CA . ARG A 1 104 ? -0.288 4.968 11.236 1.00 88.38 104 ARG A CA 1
ATOM 809 C C . ARG A 1 104 ? -0.983 3.763 11.868 1.00 88.38 104 ARG A C 1
ATOM 811 O O . ARG A 1 104 ? -0.575 3.349 12.943 1.00 88.38 104 ARG A O 1
ATOM 818 N N . ALA A 1 105 ? -1.974 3.191 11.186 1.00 87.44 105 ALA A N 1
ATOM 819 C CA . ALA A 1 105 ? -2.706 2.018 11.656 1.00 87.44 105 ALA A CA 1
ATOM 820 C C . ALA A 1 105 ? -1.799 0.785 11.800 1.00 87.44 105 ALA A C 1
ATOM 822 O O . ALA A 1 105 ? -1.804 0.139 12.840 1.00 87.44 105 ALA A O 1
ATOM 823 N N . LEU A 1 106 ? -0.956 0.518 10.796 1.00 88.00 106 LEU A N 1
ATOM 824 C CA . LEU A 1 106 ? -0.001 -0.595 10.844 1.00 88.00 106 LEU A CA 1
ATOM 825 C C . LEU A 1 106 ? 1.008 -0.440 11.995 1.00 88.00 106 LEU A C 1
ATOM 827 O O . LEU A 1 106 ? 1.247 -1.391 12.724 1.00 88.00 106 LEU A O 1
ATOM 831 N N . ARG A 1 107 ? 1.540 0.771 12.215 1.00 86.38 107 ARG A N 1
ATOM 832 C CA . ARG A 1 107 ? 2.453 1.039 13.343 1.00 86.38 107 ARG A CA 1
ATOM 833 C C . ARG A 1 107 ? 1.777 0.874 14.702 1.00 86.38 107 ARG A C 1
ATOM 835 O O . ARG A 1 107 ? 2.371 0.300 15.600 1.00 86.38 107 ARG A O 1
ATOM 842 N N . ALA A 1 108 ? 0.547 1.366 14.847 1.00 81.38 108 ALA A N 1
ATOM 843 C CA . ALA A 1 108 ? -0.196 1.235 16.097 1.00 81.38 108 ALA A CA 1
ATOM 844 C C . ALA A 1 108 ? -0.447 -0.240 16.457 1.00 81.38 108 ALA A C 1
ATOM 846 O O . ALA A 1 108 ? -0.410 -0.600 17.631 1.00 81.38 108 ALA A O 1
ATOM 847 N N . ALA A 1 109 ? -0.656 -1.101 15.456 1.00 77.62 109 ALA A N 1
ATOM 848 C CA . ALA A 1 109 ? -0.784 -2.539 15.665 1.00 77.62 109 ALA A CA 1
ATOM 849 C C . ALA A 1 109 ? 0.540 -3.193 16.099 1.00 77.62 109 ALA A C 1
ATOM 851 O O . ALA A 1 109 ? 0.535 -3.989 17.038 1.00 77.62 109 ALA A O 1
ATOM 852 N N . ASP A 1 110 ? 1.665 -2.812 15.484 1.00 75.94 110 ASP A N 1
ATOM 853 C CA . ASP A 1 110 ? 2.999 -3.282 15.887 1.00 75.94 110 ASP A CA 1
ATOM 85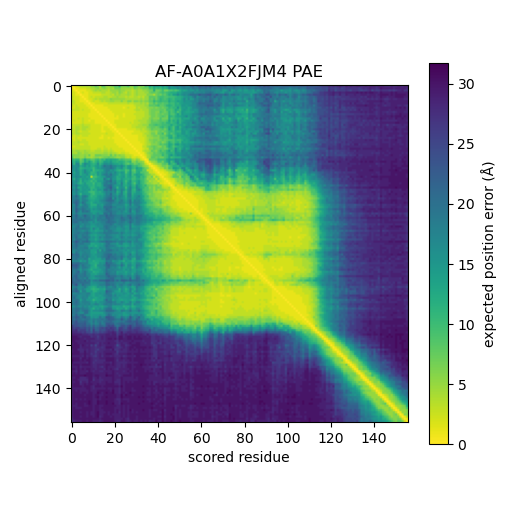4 C C . ASP A 1 110 ? 3.311 -2.889 17.346 1.00 75.94 110 ASP A C 1
ATOM 856 O O . AS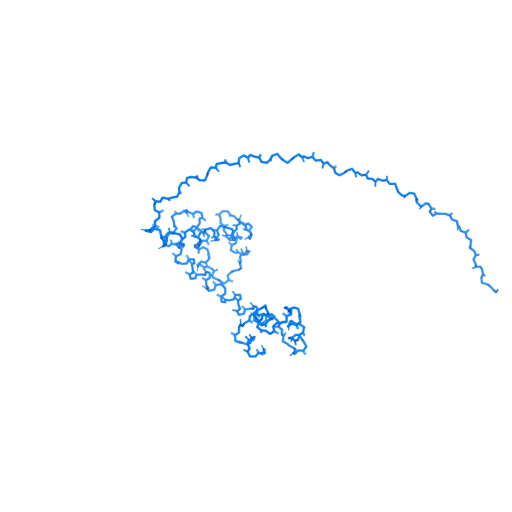P A 1 110 ? 3.729 -3.734 18.145 1.00 75.94 110 ASP A O 1
ATOM 860 N N . ASP A 1 111 ? 3.027 -1.638 17.723 1.00 72.25 111 ASP A N 1
ATOM 861 C CA . ASP A 1 111 ? 3.241 -1.122 19.082 1.00 72.25 111 ASP A CA 1
ATOM 862 C C . ASP A 1 111 ? 2.331 -1.817 20.113 1.00 72.25 111 ASP A C 1
ATOM 864 O O . ASP A 1 111 ? 2.765 -2.091 21.229 1.00 72.25 111 ASP A O 1
ATOM 868 N N . THR A 1 112 ? 1.094 -2.166 19.735 1.00 63.31 112 THR A N 1
ATOM 869 C CA . THR A 1 112 ? 0.153 -2.898 20.606 1.00 63.31 112 THR A CA 1
ATOM 870 C C . THR A 1 112 ? 0.587 -4.353 20.800 1.00 63.31 112 THR A C 1
ATOM 872 O O . THR A 1 112 ? 0.525 -4.868 21.912 1.00 63.31 112 THR A O 1
ATOM 875 N N . SER A 1 113 ? 1.093 -5.011 19.749 1.00 57.31 113 SER A N 1
ATOM 876 C CA . SER A 1 113 ? 1.620 -6.384 19.837 1.00 57.31 113 SER A CA 1
ATOM 877 C C . SER A 1 113 ? 2.905 -6.487 20.667 1.00 57.31 113 SER A C 1
ATOM 879 O O . SER A 1 113 ? 3.172 -7.515 21.281 1.00 57.31 113 SER A O 1
ATOM 881 N N . SER A 1 114 ? 3.670 -5.395 20.732 1.00 55.06 114 SER A N 1
ATOM 882 C CA . SER A 1 114 ? 4.872 -5.266 21.565 1.00 55.06 114 SER A CA 1
ATOM 883 C C . SER A 1 114 ? 4.564 -4.685 22.958 1.00 55.06 114 SER A C 1
ATOM 885 O O . SER A 1 114 ? 5.469 -4.496 23.770 1.00 55.06 114 SER A O 1
ATOM 887 N N . GLY A 1 115 ? 3.293 -4.365 23.222 1.00 45.78 115 GLY A N 1
ATOM 888 C CA . GLY A 1 115 ? 2.846 -3.408 24.232 1.00 45.78 115 GLY A CA 1
ATOM 889 C C . GLY A 1 115 ? 2.328 -3.979 25.550 1.00 45.78 115 GLY A C 1
ATOM 890 O O . GLY A 1 115 ? 1.833 -3.196 26.353 1.00 45.78 115 GLY A O 1
ATOM 891 N N . ASP A 1 116 ? 2.496 -5.278 25.825 1.00 46.59 116 ASP A N 1
ATOM 892 C CA . ASP A 1 116 ? 2.429 -5.804 27.207 1.00 46.59 116 ASP A CA 1
ATOM 893 C C . ASP A 1 116 ? 3.760 -5.589 27.973 1.00 46.59 116 ASP A C 1
ATOM 895 O O . ASP A 1 116 ? 3.961 -6.049 29.091 1.00 46.59 116 ASP A O 1
ATOM 899 N N . ALA A 1 117 ? 4.697 -4.837 27.382 1.00 45.25 117 ALA A N 1
ATOM 900 C CA . ALA A 1 117 ? 5.946 -4.412 28.007 1.00 45.25 117 ALA A CA 1
ATOM 901 C C . ALA A 1 117 ? 6.222 -2.923 27.728 1.00 45.25 117 ALA A C 1
ATOM 903 O O . ALA A 1 117 ? 7.200 -2.570 27.069 1.00 45.25 117 ALA A O 1
ATOM 904 N N . GLY A 1 118 ? 5.355 -2.015 28.190 1.00 38.12 118 GLY A N 1
ATOM 905 C CA . GLY A 1 118 ? 5.611 -0.592 27.940 1.00 38.12 118 GLY A CA 1
ATOM 906 C C . GLY A 1 118 ? 4.614 0.430 28.467 1.00 38.12 118 GLY A C 1
ATOM 907 O O . GLY A 1 118 ? 4.480 1.488 27.855 1.00 38.12 118 GLY A O 1
ATOM 908 N N . ALA A 1 119 ? 3.947 0.175 29.591 1.00 42.91 119 ALA A N 1
ATOM 909 C CA . ALA A 1 119 ? 3.181 1.195 30.305 1.00 42.91 119 ALA A CA 1
ATOM 910 C C . ALA A 1 119 ? 4.104 2.200 31.029 1.00 42.91 119 ALA A C 1
ATOM 912 O O . ALA A 1 119 ? 4.030 2.302 32.242 1.00 42.91 119 ALA A O 1
ATOM 913 N N . ASP A 1 120 ? 4.989 2.909 30.318 1.00 47.31 120 ASP A N 1
ATOM 914 C CA . ASP A 1 120 ? 5.571 4.181 30.788 1.00 47.31 120 ASP A CA 1
ATOM 915 C C . ASP A 1 120 ? 6.385 4.891 29.686 1.00 47.31 120 ASP A C 1
ATOM 917 O O . ASP A 1 120 ? 7.611 4.783 29.629 1.00 47.31 120 ASP A O 1
ATOM 921 N N . ARG A 1 121 ? 5.736 5.646 28.788 1.00 42.91 121 ARG A N 1
ATOM 922 C CA . ARG A 1 121 ? 6.408 6.749 28.068 1.00 42.91 121 ARG A CA 1
ATOM 923 C C . ARG A 1 121 ? 5.482 7.954 27.919 1.00 42.91 121 ARG A C 1
ATOM 925 O O . ARG A 1 121 ? 4.681 8.040 26.997 1.00 42.91 121 ARG A O 1
ATOM 932 N N . ARG A 1 122 ? 5.658 8.856 28.888 1.00 37.50 122 ARG A N 1
ATOM 933 C CA . ARG A 1 122 ? 5.343 10.295 29.000 1.00 37.50 122 ARG A CA 1
ATOM 934 C C . ARG A 1 122 ? 4.743 11.047 27.789 1.00 37.50 122 ARG A C 1
ATOM 936 O O . ARG A 1 122 ? 5.119 10.808 26.642 1.00 37.50 122 ARG A O 1
ATOM 943 N N . PRO A 1 123 ? 3.919 12.083 28.061 1.00 42.62 123 PRO A N 1
ATOM 944 C CA . PRO A 1 123 ? 3.287 12.921 27.045 1.00 42.62 123 PRO A CA 1
ATOM 945 C C . PRO A 1 123 ? 4.323 13.682 26.210 1.00 42.62 123 PRO A C 1
ATOM 947 O O . PRO A 1 123 ? 5.237 14.317 26.741 1.00 42.62 123 PRO A O 1
ATOM 950 N N . ARG A 1 124 ? 4.151 13.661 24.883 1.00 41.03 124 ARG A N 1
ATOM 951 C CA . ARG A 1 124 ? 4.892 14.534 23.972 1.00 41.03 124 ARG A CA 1
ATOM 952 C C . ARG A 1 124 ? 4.395 15.967 24.177 1.00 41.03 124 ARG A C 1
ATOM 954 O O . ARG A 1 124 ? 3.314 16.331 23.728 1.00 41.03 124 ARG A O 1
ATOM 961 N N . VAL A 1 125 ? 5.210 16.732 24.895 1.00 41.47 125 VAL A N 1
ATOM 962 C CA . VAL A 1 125 ? 5.098 18.174 25.119 1.00 41.47 125 VAL A CA 1
ATOM 963 C C . VAL A 1 125 ? 4.861 18.905 23.797 1.00 41.47 125 VAL A C 1
ATOM 965 O O . VAL A 1 125 ? 5.529 18.647 22.793 1.00 41.47 125 VAL A O 1
ATOM 968 N N . ALA A 1 126 ? 3.885 19.809 23.829 1.00 49.56 126 ALA A N 1
ATOM 969 C CA . ALA A 1 126 ? 3.599 20.786 22.796 1.00 49.56 126 ALA A CA 1
ATOM 970 C C . ALA A 1 126 ? 4.840 21.637 22.488 1.00 49.56 126 ALA A C 1
ATOM 972 O O . ALA A 1 126 ? 5.489 22.168 23.386 1.00 49.56 126 ALA A O 1
ATOM 973 N N . SER A 1 127 ? 5.146 21.818 21.208 1.00 40.72 127 SER A N 1
ATOM 974 C CA . SER A 1 127 ? 6.040 22.878 20.743 1.00 40.72 127 SER A CA 1
ATOM 975 C C . SER A 1 127 ? 5.312 23.640 19.641 1.00 40.72 127 SER A C 1
ATOM 977 O O . SER A 1 127 ? 5.174 23.140 18.531 1.00 40.72 127 SER A O 1
ATOM 979 N N . THR A 1 128 ? 4.714 24.748 20.086 1.00 46.41 128 THR A N 1
ATOM 980 C CA . THR A 1 128 ? 4.479 26.071 19.469 1.00 46.41 128 THR A CA 1
ATOM 981 C C . THR A 1 128 ? 4.275 26.247 17.948 1.00 46.41 128 THR A C 1
ATOM 983 O O . THR A 1 128 ? 4.877 25.555 17.131 1.00 46.41 128 THR A O 1
ATOM 986 N N . PRO A 1 129 ? 3.455 27.247 17.551 1.00 43.56 129 PRO A N 1
ATOM 987 C CA . PRO A 1 129 ? 3.161 27.566 16.154 1.00 43.56 129 PRO A CA 1
ATOM 988 C C . PRO A 1 129 ? 4.377 28.171 15.439 1.00 43.56 129 PRO A C 1
ATOM 990 O O . PRO A 1 129 ? 5.008 29.096 15.944 1.00 43.56 129 PRO A O 1
ATOM 993 N N . SER A 1 130 ? 4.679 27.676 14.236 1.00 39.66 130 SER A N 1
ATOM 994 C CA . SER A 1 130 ? 5.596 28.343 13.311 1.00 39.66 130 SER A CA 1
ATOM 995 C C . SER A 1 130 ? 4.943 29.606 12.755 1.00 39.66 130 SER A C 1
ATOM 997 O O . SER A 1 130 ? 4.091 29.532 11.870 1.00 39.66 130 SER A O 1
ATOM 999 N N . GLU A 1 131 ? 5.396 30.766 13.226 1.00 44.16 131 GLU A N 1
ATOM 1000 C CA . GLU A 1 131 ? 5.424 31.981 12.416 1.00 44.16 131 GLU A CA 1
ATOM 1001 C C . GLU A 1 131 ? 6.184 31.677 11.119 1.00 44.16 131 GLU A C 1
ATOM 1003 O O . GLU A 1 131 ? 7.388 31.427 11.124 1.00 44.16 131 GLU A O 1
ATOM 1008 N N . THR A 1 132 ? 5.480 31.664 9.989 1.00 45.81 132 THR A N 1
ATOM 1009 C CA . THR A 1 132 ? 6.108 31.821 8.675 1.00 45.81 132 THR A CA 1
ATOM 1010 C C . THR A 1 132 ? 5.680 33.180 8.159 1.00 45.81 132 THR A C 1
ATOM 1012 O O . THR A 1 132 ? 4.582 33.346 7.632 1.00 45.81 132 THR A O 1
ATOM 1015 N N . GLY A 1 133 ? 6.550 34.163 8.390 1.00 39.09 133 GLY A N 1
ATOM 1016 C CA . GLY A 1 133 ? 6.455 35.484 7.799 1.00 39.09 133 GLY A CA 1
ATOM 1017 C C . GLY A 1 133 ? 6.400 35.373 6.280 1.00 39.09 133 GLY A C 1
ATOM 1018 O O . GLY A 1 133 ? 7.280 34.798 5.640 1.00 39.09 133 GLY A O 1
ATOM 1019 N N . ALA A 1 134 ? 5.332 35.926 5.721 1.00 43.59 134 ALA A N 1
ATOM 1020 C CA . ALA A 1 134 ? 5.218 36.234 4.315 1.00 43.59 134 ALA A CA 1
ATOM 1021 C C . ALA A 1 134 ? 6.244 37.319 3.952 1.00 43.59 134 ALA A C 1
ATOM 1023 O O . ALA A 1 134 ? 6.209 38.418 4.501 1.00 43.59 134 ALA A O 1
ATOM 1024 N N . LEU A 1 135 ? 7.121 37.027 2.994 1.00 52.06 135 LEU A N 1
ATOM 1025 C CA . LEU A 1 135 ? 7.825 38.041 2.214 1.00 52.06 135 LEU A CA 1
ATOM 1026 C C . LEU A 1 135 ? 7.607 37.726 0.725 1.00 52.06 135 LEU A C 1
ATOM 1028 O O . LEU A 1 135 ? 7.848 36.590 0.308 1.00 52.06 135 LEU A O 1
ATOM 1032 N N . PRO A 1 136 ? 7.113 38.682 -0.082 1.00 57.84 136 PRO A N 1
ATOM 1033 C CA . PRO A 1 136 ? 6.914 38.485 -1.514 1.00 57.84 136 PRO A CA 1
ATOM 1034 C C . PRO A 1 136 ? 8.251 38.538 -2.277 1.00 57.84 136 PRO A C 1
ATOM 1036 O O . PRO A 1 136 ? 9.147 39.292 -1.886 1.00 57.84 136 PRO A O 1
ATOM 1039 N N . PRO A 1 137 ? 8.405 37.807 -3.399 1.00 52.44 137 PRO A N 1
ATOM 1040 C CA . PRO A 1 137 ? 9.549 37.997 -4.278 1.00 52.44 137 PRO A CA 1
ATOM 1041 C C . PRO A 1 137 ? 9.451 39.362 -4.972 1.00 52.44 137 PRO A C 1
ATOM 1043 O O . PRO A 1 137 ? 8.538 39.626 -5.757 1.00 52.44 137 PRO A O 1
ATOM 1046 N N . SER A 1 138 ? 10.420 40.225 -4.667 1.00 43.78 138 SER A N 1
ATOM 1047 C CA . SER A 1 138 ? 10.691 41.460 -5.397 1.00 43.78 138 SER A CA 1
ATOM 1048 C C . SER A 1 138 ? 10.961 41.141 -6.872 1.00 43.78 138 SER A C 1
ATOM 1050 O O . SER A 1 138 ? 11.883 40.394 -7.205 1.00 43.78 138 SER A O 1
ATOM 1052 N N . ARG A 1 139 ? 10.127 41.702 -7.754 1.00 44.97 139 ARG A N 1
ATOM 1053 C CA . ARG A 1 139 ? 10.349 41.774 -9.201 1.00 44.97 139 ARG A CA 1
ATOM 1054 C C . ARG A 1 139 ? 11.573 42.651 -9.458 1.00 44.97 139 ARG A C 1
ATOM 1056 O O . ARG A 1 139 ? 11.480 43.869 -9.359 1.00 44.97 139 ARG A O 1
ATOM 1063 N N . VAL A 1 140 ? 12.683 42.044 -9.864 1.00 45.81 140 VAL A N 1
ATOM 1064 C CA . VAL A 1 140 ? 13.731 42.757 -10.600 1.00 45.81 140 VAL A CA 1
ATOM 1065 C C . VAL A 1 140 ? 13.346 42.703 -12.075 1.00 45.81 140 VAL A C 1
ATOM 1067 O O . VAL A 1 140 ? 13.584 41.716 -12.765 1.00 45.81 140 VAL A O 1
ATOM 1070 N N . ALA A 1 141 ? 12.664 43.753 -12.524 1.00 42.47 141 ALA A N 1
ATOM 1071 C CA . ALA A 1 141 ? 12.696 44.170 -13.916 1.00 42.47 141 ALA A CA 1
ATOM 1072 C C . ALA A 1 141 ? 13.987 44.973 -14.118 1.00 42.47 141 ALA A C 1
ATOM 1074 O O . ALA A 1 141 ? 14.305 45.790 -13.256 1.00 42.47 141 ALA A O 1
ATOM 1075 N N . SER A 1 142 ? 14.717 44.679 -15.197 1.00 47.00 142 SER A N 1
ATOM 1076 C CA . SER A 1 142 ? 15.548 45.604 -15.989 1.00 47.00 142 SER A CA 1
ATOM 1077 C C . SER A 1 142 ? 16.618 44.815 -16.737 1.00 47.00 142 SER A C 1
ATOM 1079 O O . SER A 1 142 ? 17.716 44.610 -16.227 1.00 47.00 142 SER A O 1
ATOM 1081 N N . GLN A 1 143 ? 16.294 44.387 -17.954 1.00 48.62 143 GLN A N 1
ATOM 1082 C CA . GLN A 1 143 ? 17.271 44.299 -19.036 1.00 48.62 143 GLN A CA 1
ATOM 1083 C C . GLN A 1 143 ? 16.612 44.910 -20.272 1.00 48.62 143 GLN A C 1
ATOM 1085 O O . GLN A 1 143 ? 15.741 44.312 -20.900 1.00 48.62 143 GLN A O 1
ATOM 1090 N N . ASP A 1 144 ? 16.984 46.165 -20.511 1.00 50.22 144 ASP A N 1
ATOM 1091 C CA . ASP A 1 144 ? 16.924 46.832 -21.803 1.00 50.22 144 ASP A CA 1
ATOM 1092 C C . ASP A 1 144 ? 17.860 46.090 -22.762 1.00 50.22 144 ASP A C 1
ATOM 1094 O O . ASP A 1 144 ? 19.072 46.122 -22.572 1.00 50.22 144 ASP A O 1
ATOM 1098 N N . GLU A 1 145 ? 17.315 45.464 -23.800 1.00 49.31 145 GLU A N 1
ATOM 1099 C CA . GLU A 1 145 ? 18.021 45.283 -25.070 1.00 49.31 145 GLU A CA 1
ATOM 1100 C C . GLU A 1 145 ? 17.013 45.521 -26.197 1.00 49.31 145 GLU A C 1
ATOM 1102 O O . GLU A 1 145 ? 16.265 44.650 -26.643 1.00 49.31 145 GLU A O 1
ATOM 1107 N N . THR A 1 146 ? 16.951 46.783 -2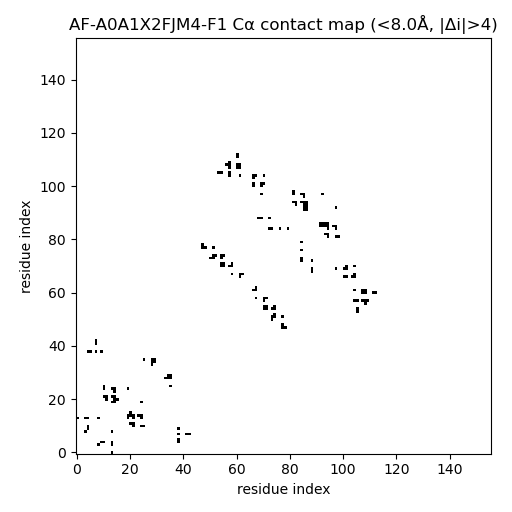6.611 1.00 51.25 146 THR A N 1
ATOM 1108 C CA . THR A 1 146 ? 16.236 47.233 -27.795 1.00 51.25 146 THR A CA 1
ATOM 1109 C C . THR A 1 146 ? 16.978 46.747 -29.036 1.00 51.25 146 THR A C 1
ATOM 1111 O O . THR A 1 146 ? 18.055 47.213 -29.388 1.00 51.25 146 THR A O 1
ATOM 1114 N N . THR A 1 147 ? 16.356 45.797 -29.728 1.00 48.72 147 THR A N 1
ATOM 1115 C CA . THR A 1 147 ? 16.636 45.492 -31.131 1.00 48.72 147 THR A CA 1
ATOM 1116 C C . THR A 1 147 ? 16.049 46.608 -31.996 1.00 48.72 147 THR A C 1
ATOM 1118 O O . THR A 1 147 ? 14.831 46.769 -32.023 1.00 48.72 147 THR A O 1
ATOM 1121 N N . SER A 1 148 ? 16.880 47.363 -32.717 1.00 46.00 148 SER A N 1
ATOM 1122 C CA . SER A 1 148 ? 16.466 48.050 -33.951 1.00 46.00 148 SER A CA 1
ATOM 1123 C C . SER A 1 148 ? 17.684 48.523 -34.746 1.00 46.00 148 SER A C 1
ATOM 1125 O O . SER A 1 148 ? 18.463 49.341 -34.264 1.00 46.00 148 SER A O 1
ATOM 1127 N N . GLY A 1 149 ? 17.847 48.017 -35.969 1.00 44.94 149 GLY A N 1
ATOM 1128 C CA . GLY A 1 149 ? 18.894 48.466 -36.887 1.00 44.94 149 GLY A CA 1
ATOM 1129 C C . GLY A 1 149 ? 19.023 47.576 -38.118 1.00 44.94 149 GLY A C 1
ATOM 1130 O O . GLY A 1 149 ? 19.890 46.715 -38.173 1.00 44.94 149 GLY A O 1
ATOM 1131 N N . ALA A 1 150 ? 18.131 47.775 -39.086 1.00 51.22 150 ALA A N 1
ATOM 1132 C CA . ALA A 1 150 ? 18.152 47.155 -40.408 1.00 51.22 150 ALA A CA 1
ATOM 1133 C C . ALA A 1 150 ? 19.347 47.608 -41.271 1.00 51.22 150 ALA A C 1
ATOM 1135 O O . ALA A 1 150 ? 19.765 48.762 -41.153 1.00 51.22 150 ALA A O 1
ATOM 1136 N N . ARG A 1 151 ? 19.806 46.728 -42.179 1.00 49.31 151 ARG A N 1
ATOM 1137 C CA . ARG A 1 151 ? 20.226 46.984 -43.585 1.00 49.31 151 ARG A CA 1
ATOM 1138 C C . ARG A 1 151 ? 20.793 45.691 -44.192 1.00 49.31 151 ARG A C 1
ATOM 1140 O O . ARG A 1 151 ? 21.650 45.067 -43.586 1.00 49.31 151 ARG A O 1
ATOM 1147 N N . GLU A 1 152 ? 20.092 45.105 -45.163 1.00 52.50 152 GLU A N 1
ATOM 1148 C CA . GLU A 1 152 ? 20.368 45.216 -46.614 1.00 52.50 152 GLU A CA 1
ATOM 1149 C C . GLU A 1 152 ? 21.680 44.528 -47.013 1.00 52.50 152 GLU A C 1
ATOM 1151 O O . GLU A 1 152 ? 22.732 45.151 -47.029 1.00 52.50 152 GLU A O 1
ATOM 1156 N N . GLU A 1 153 ? 21.585 43.247 -47.375 1.00 58.84 153 GLU A N 1
ATOM 1157 C CA . GLU A 1 153 ? 22.564 42.578 -48.236 1.00 58.84 153 GLU A CA 1
ATOM 1158 C C . GLU A 1 153 ? 21.783 42.119 -49.471 1.00 58.84 153 GLU A C 1
ATOM 1160 O O . GLU A 1 153 ? 21.003 41.164 -49.427 1.00 58.84 153 GLU A O 1
ATOM 1165 N N . ASP A 1 154 ? 21.915 42.919 -50.525 1.00 60.12 154 ASP A N 1
ATOM 1166 C CA . ASP A 1 154 ? 21.388 42.661 -51.855 1.00 60.12 154 ASP A CA 1
ATOM 1167 C C . ASP A 1 154 ? 22.321 41.685 -52.582 1.00 60.12 154 ASP A C 1
ATOM 1169 O O . ASP A 1 154 ? 23.547 41.759 -52.482 1.00 60.12 154 ASP A O 1
ATOM 1173 N N . LEU A 1 155 ? 21.707 40.745 -53.287 1.00 55.22 155 LEU A N 1
ATOM 1174 C CA . LEU A 1 155 ? 22.353 39.718 -54.089 1.00 55.22 155 LEU A CA 1
ATOM 1175 C C . LEU A 1 155 ? 22.709 40.304 -55.456 1.00 55.22 155 LEU A C 1
ATOM 1177 O O . LEU A 1 155 ? 21.805 40.576 -56.245 1.00 55.22 155 LEU A O 1
ATOM 1181 N N . SER A 1 156 ? 24.000 40.395 -55.778 1.00 63.16 156 SER A N 1
ATOM 1182 C CA . SER A 1 156 ? 24.551 40.162 -57.129 1.00 63.16 156 SER A CA 1
ATOM 1183 C C . SER A 1 156 ? 26.070 40.054 -57.103 1.00 63.16 156 SER A C 1
ATOM 1185 O O . SER A 1 156 ? 26.720 40.971 -56.559 1.00 63.16 156 SER A O 1
#

Mean predicted aligned error: 17.18 Å

pLDDT: mean 72.16, std 17.81, range [37.5, 93.69]

Foldseek 3Di:
DVVCVVVLDALVRVCVVVVHDSVVSVVVCVVVVHDSVVSVVVVVLVVLVVLLVLLVLLLVQDPDPVLNQLSVLSNVCSPDDLQVSQCPGVVRHHSVVSVVSSVVSSVSSVCSVVPVPDPDDDDDDDDDDDDDDDDDDDDDDDDDDDDD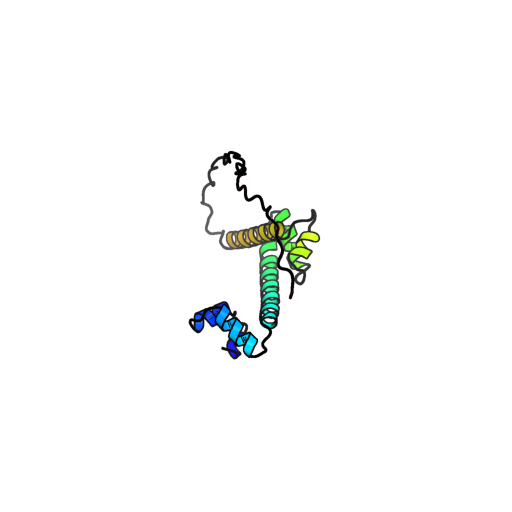DDDDDDDD

Radius of gyration: 27.36 Å; Cα contacts (8 Å, |Δi|>4): 106; chains: 1; bounding box: 45×64×88 Å

InterPr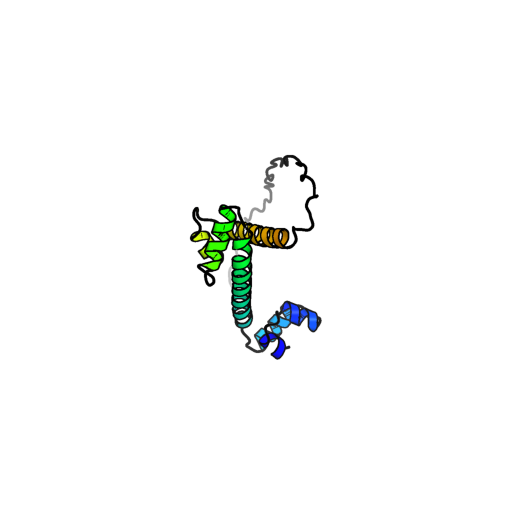o domains:
  IPR023054 Sporulation regulator WhiA, C-terminal [PF02650] (38-104)

Organism: NCBI:txid59750

Sequence (156 aa):
MYHEYESGRTIAEIARKYRLSPQAVAARFRKLGLAVTAANTVRSENGRSRQCAAAQLALTATTVPELRAVLELRVQHPDLTLADLAAKHDPPLTKSAYWSRLRRALRAADDTSSGDAGADRRPRVASTPSETGALPPSRVASQDETTSGAREEDLS

Solvent-accessible surface area (backbone atoms only — not comparable to full-atom values): 9659 Å² total; per-residue (Å²): 113,66,72,46,40,75,72,60,50,47,55,61,54,50,10,60,76,69,74,47,52,44,66,58,48,50,51,53,35,50,75,70,71,45,64,74,60,58,57,49,49,59,45,52,50,54,52,35,54,52,52,26,56,49,28,58,59,20,53,78,66,48,82,52,66,78,41,36,54,51,30,50,50,37,57,79,39,52,86,55,50,64,53,58,53,10,58,70,34,88,76,68,39,5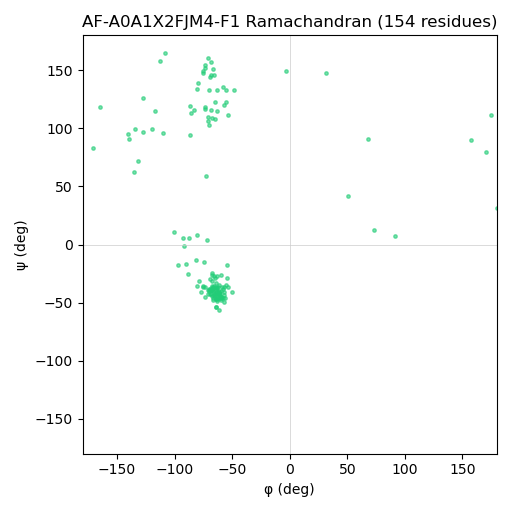3,42,68,58,39,51,53,45,46,54,50,37,48,49,53,22,54,51,55,77,58,42,93,71,60,96,80,77,78,84,84,76,86,78,79,84,81,85,74,81,86,76,81,84,80,82,81,82,86,82,91,77,84,86,83,85,88,81,89,84,82,91,130